Protein AF-A0A2G1NWL9-F1 (afdb_monomer_lite)

Secondary structure (DSSP, 8-state):
-----EEEEEEPPEEEEEEETTEEEEEEE-S-HHHHHHHHHHHHHTT-EEEEEETTTSHHHHHHTT--SSSEEEETTEEE-S-HHHHHHHHHHHH-

Sequence (96 aa):
MEQKPIVMLVKKMSYERVMCACGTAVFPLDPTPELTETIEKITDEYDAILRVTDANIHTERLRKDGINEPPVIIIDDEVYPVDPDTIIAALEEKTR

Structure (mmCIF, N/CA/C/O backbone):
data_AF-A0A2G1NWL9-F1
#
_entry.id   AF-A0A2G1NWL9-F1
#
loop_
_atom_site.group_PDB
_atom_site.id
_atom_site.type_symbol
_atom_site.label_atom_id
_atom_site.label_alt_id
_atom_site.label_comp_id
_atom_site.label_asym_id
_atom_site.label_entity_id
_atom_site.label_seq_id
_atom_site.pdbx_PDB_ins_code
_atom_site.Cartn_x
_atom_site.Cartn_y
_atom_site.Cartn_z
_atom_site.occupancy
_atom_site.B_iso_or_equiv
_atom_site.auth_seq_id
_atom_site.auth_comp_id
_atom_site.auth_asym_id
_atom_site.auth_atom_id
_atom_site.pdbx_PDB_model_num
ATOM 1 N N . MET A 1 1 ? -6.915 -15.574 18.883 1.00 47.38 1 MET A N 1
ATOM 2 C CA . MET A 1 1 ? -5.991 -15.081 17.847 1.00 47.38 1 MET A CA 1
ATOM 3 C C . MET A 1 1 ? -6.517 -13.718 17.469 1.00 47.38 1 MET A C 1
ATOM 5 O O . MET A 1 1 ? -7.589 -13.668 16.882 1.00 47.38 1 MET A O 1
ATOM 9 N N . GLU A 1 2 ? -5.865 -12.652 17.922 1.00 57.06 2 GLU A N 1
ATOM 10 C CA . GLU A 1 2 ? -6.196 -11.293 17.484 1.00 57.06 2 GLU A CA 1
ATOM 11 C C . GLU A 1 2 ? -5.966 -11.237 15.968 1.00 57.06 2 GLU A C 1
ATOM 13 O O . GLU A 1 2 ? -4.884 -11.583 15.487 1.00 57.06 2 GLU A O 1
ATOM 18 N N . GLN A 1 3 ? -7.021 -10.960 15.199 1.00 72.31 3 GLN A N 1
ATOM 19 C CA . GLN A 1 3 ? -6.888 -10.755 13.760 1.00 72.31 3 GLN A CA 1
ATOM 20 C C . GLN A 1 3 ? -6.299 -9.366 13.564 1.00 72.31 3 GLN A C 1
ATOM 22 O O . GLN A 1 3 ? -6.956 -8.374 13.856 1.00 72.31 3 GLN A O 1
ATOM 27 N N . LYS A 1 4 ? -5.046 -9.312 13.109 1.00 85.06 4 LYS A N 1
ATOM 28 C CA . LYS A 1 4 ? -4.416 -8.055 12.708 1.00 85.06 4 LYS A CA 1
ATOM 29 C C . LYS A 1 4 ? -5.110 -7.529 11.449 1.00 85.06 4 LYS A C 1
ATOM 31 O O . LYS A 1 4 ? -5.298 -8.329 10.522 1.00 85.06 4 LYS A O 1
ATOM 36 N N . PRO A 1 5 ? -5.459 -6.236 11.381 1.00 89.81 5 PRO A N 1
ATOM 37 C CA . PRO A 1 5 ? -6.055 -5.662 10.183 1.00 89.81 5 PRO A CA 1
ATOM 38 C C . PRO A 1 5 ? -5.074 -5.752 9.007 1.00 89.81 5 PRO A C 1
ATOM 40 O O . PRO A 1 5 ? -3.855 -5.645 9.176 1.00 89.81 5 PRO A O 1
ATOM 43 N N . ILE A 1 6 ? -5.598 -5.984 7.804 1.00 92.44 6 ILE A N 1
ATOM 44 C CA . ILE A 1 6 ? -4.801 -6.034 6.573 1.00 92.44 6 ILE A CA 1
ATOM 45 C C . ILE A 1 6 ? -5.047 -4.746 5.796 1.00 92.4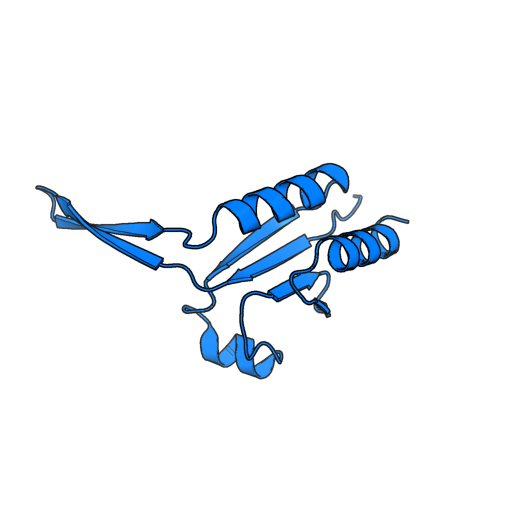4 6 ILE A C 1
ATOM 47 O O . ILE A 1 6 ? -6.174 -4.470 5.395 1.00 92.44 6 ILE A O 1
ATOM 51 N N . VAL A 1 7 ? -3.977 -4.002 5.531 1.00 94.19 7 VAL A N 1
ATOM 52 C CA . VAL A 1 7 ? -4.003 -2.784 4.721 1.00 94.19 7 VAL A CA 1
ATOM 53 C C . VAL A 1 7 ? -3.372 -3.092 3.373 1.00 94.19 7 VAL A C 1
ATOM 55 O O . VAL A 1 7 ? -2.195 -3.441 3.285 1.00 94.19 7 VAL A O 1
ATOM 58 N N . MET A 1 8 ? -4.146 -2.981 2.299 1.00 94.50 8 MET A N 1
ATOM 59 C CA . MET A 1 8 ? -3.664 -3.205 0.942 1.00 94.50 8 MET A CA 1
ATOM 60 C C . MET A 1 8 ? -3.466 -1.879 0.209 1.00 94.50 8 MET A C 1
ATOM 62 O O . MET A 1 8 ? -4.431 -1.210 -0.141 1.00 94.50 8 MET A O 1
ATOM 66 N N . LEU A 1 9 ? -2.216 -1.533 -0.087 1.00 94.62 9 LEU A N 1
ATOM 67 C CA . LEU A 1 9 ? -1.863 -0.430 -0.973 1.00 94.62 9 LEU A CA 1
ATOM 68 C C . LEU A 1 9 ? -1.883 -0.915 -2.423 1.00 94.62 9 LEU A C 1
ATOM 70 O O . LEU A 1 9 ? -0.993 -1.642 -2.872 1.00 94.62 9 LEU A O 1
ATOM 74 N N . VAL A 1 10 ? -2.900 -0.496 -3.168 1.00 93.19 10 VAL A N 1
ATOM 75 C CA . VAL A 1 10 ? -3.022 -0.773 -4.599 1.00 93.19 10 VAL A CA 1
ATOM 76 C C . VAL A 1 10 ? -2.459 0.410 -5.364 1.00 93.19 10 VAL A C 1
ATOM 78 O O . VAL A 1 10 ? -3.000 1.510 -5.302 1.00 93.19 10 VAL A O 1
ATOM 81 N N . LYS A 1 11 ? -1.388 0.199 -6.125 1.00 93.31 11 LYS A N 1
ATOM 82 C CA . LYS A 1 11 ? -0.757 1.257 -6.924 1.00 93.31 11 LYS A CA 1
ATOM 83 C C . LYS A 1 11 ? -0.105 0.696 -8.174 1.00 93.31 11 LYS A C 1
ATOM 85 O O . LYS A 1 11 ? 0.123 -0.502 -8.276 1.00 93.31 11 LYS A O 1
ATOM 90 N N . LYS A 1 12 ? 0.201 1.558 -9.140 1.00 91.69 12 LYS A N 1
ATOM 91 C CA . LYS A 1 12 ? 0.921 1.138 -10.347 1.00 91.69 12 LYS A CA 1
ATOM 92 C C . LYS A 1 12 ? 2.389 0.925 -10.005 1.00 91.69 12 LYS A C 1
ATOM 94 O O . LYS A 1 12 ? 3.041 1.862 -9.557 1.00 91.69 12 LYS A O 1
ATOM 99 N N . MET A 1 13 ? 2.895 -0.279 -10.245 1.00 91.19 13 MET A N 1
ATOM 100 C CA . MET A 1 13 ? 4.326 -0.570 -10.180 1.00 91.19 13 MET A CA 1
ATOM 101 C C . MET A 1 13 ? 4.968 -0.373 -11.555 1.00 91.19 13 MET A C 1
ATOM 103 O O . MET A 1 13 ? 4.313 -0.488 -12.594 1.00 91.19 13 MET A O 1
ATOM 107 N N . SER A 1 14 ? 6.261 -0.076 -11.555 1.00 89.81 14 SER A N 1
ATOM 108 C CA . SER A 1 14 ? 7.100 -0.061 -12.752 1.00 89.81 14 SER A CA 1
ATOM 109 C C . SER A 1 14 ? 7.968 -1.315 -12.781 1.00 89.81 14 SER A C 1
ATOM 111 O O . SER A 1 14 ? 8.118 -2.001 -11.773 1.00 89.81 14 SER A O 1
ATOM 113 N N . TYR A 1 15 ? 8.550 -1.632 -13.936 1.00 90.06 15 TYR A N 1
ATOM 114 C CA . TYR A 1 15 ? 9.430 -2.789 -14.072 1.00 90.06 15 TYR A CA 1
ATOM 115 C C . TYR A 1 15 ? 10.645 -2.439 -14.916 1.00 90.06 15 TYR A C 1
ATOM 117 O O . TYR A 1 15 ? 10.510 -1.964 -16.044 1.00 90.06 15 TYR A O 1
ATOM 125 N N . GLU A 1 16 ? 11.828 -2.718 -14.386 1.00 91.06 16 GLU A N 1
ATOM 126 C CA . GLU A 1 16 ? 13.082 -2.582 -15.113 1.00 91.06 16 GLU A CA 1
ATOM 127 C C . GLU A 1 16 ? 13.519 -3.932 -15.670 1.00 91.06 16 GLU A C 1
ATOM 129 O O . GLU A 1 16 ? 13.429 -4.966 -15.006 1.00 91.06 16 GLU A O 1
ATOM 134 N N . ARG A 1 17 ? 13.997 -3.923 -16.916 1.00 91.75 17 ARG A N 1
ATOM 135 C CA . ARG A 1 17 ? 14.568 -5.102 -17.564 1.00 91.75 17 ARG A CA 1
ATOM 136 C C . ARG A 1 17 ? 16.074 -4.948 -17.638 1.00 91.75 17 ARG A C 1
ATOM 138 O O . ARG A 1 17 ? 16.567 -4.082 -18.355 1.00 91.75 17 ARG A O 1
ATOM 145 N N . VAL A 1 18 ? 16.790 -5.831 -16.956 1.00 91.25 18 VAL A N 1
ATOM 146 C CA . VAL A 1 18 ? 18.253 -5.858 -16.962 1.00 91.25 18 VAL A CA 1
ATOM 147 C C . VAL A 1 18 ? 18.714 -7.041 -17.806 1.00 91.25 18 VAL A C 1
ATOM 149 O O . VAL A 1 18 ? 18.291 -8.178 -17.590 1.00 91.25 18 VAL A O 1
ATOM 152 N N . MET A 1 19 ? 19.569 -6.775 -18.797 1.00 90.75 19 MET A N 1
ATOM 153 C CA . MET A 1 19 ? 20.235 -7.830 -19.562 1.00 90.75 19 MET A CA 1
ATOM 154 C C . MET A 1 19 ? 21.478 -8.305 -18.812 1.00 90.75 19 MET A C 1
ATOM 156 O O . MET A 1 19 ? 22.418 -7.545 -18.594 1.00 90.75 19 MET A O 1
ATOM 160 N N . CYS A 1 20 ? 21.476 -9.580 -18.447 1.00 86.50 20 CYS A N 1
ATOM 161 C CA . CYS A 1 20 ? 22.552 -10.271 -17.755 1.00 86.50 20 CYS A CA 1
ATOM 162 C C . CYS A 1 20 ? 23.186 -11.306 -18.695 1.00 86.50 20 CYS A C 1
ATOM 164 O O . CYS A 1 20 ? 22.574 -11.742 -19.670 1.00 86.50 20 CYS A O 1
ATOM 166 N N . ALA A 1 21 ? 24.382 -11.796 -18.358 1.00 88.25 21 ALA A N 1
ATOM 167 C CA . ALA A 1 21 ? 25.038 -12.860 -19.128 1.00 88.25 21 ALA A CA 1
ATOM 168 C C . ALA A 1 21 ? 24.196 -14.153 -19.244 1.00 88.25 21 ALA A C 1
ATOM 170 O O . ALA A 1 21 ? 24.381 -14.924 -20.180 1.00 88.25 21 ALA A O 1
ATOM 171 N N . CYS A 1 22 ? 23.264 -14.387 -18.312 1.00 89.00 22 CYS A N 1
ATOM 172 C CA . CYS A 1 22 ? 22.366 -15.544 -18.286 1.00 89.00 22 CYS A CA 1
ATOM 173 C C . CYS A 1 22 ? 20.974 -15.303 -18.907 1.00 89.00 22 CYS A C 1
ATOM 175 O O . CYS A 1 22 ? 20.165 -16.229 -18.916 1.00 89.00 22 CYS A O 1
ATOM 177 N N . GLY A 1 23 ? 20.669 -14.099 -19.411 1.00 91.31 23 GLY A N 1
ATOM 178 C CA . GLY A 1 23 ? 19.357 -13.759 -19.979 1.00 91.31 23 GLY A CA 1
ATOM 179 C C . GLY A 1 23 ? 18.817 -12.405 -19.508 1.00 91.31 23 GLY A C 1
ATOM 180 O O . GLY A 1 23 ? 19.578 -11.519 -19.133 1.00 91.31 23 GLY A O 1
ATOM 181 N N . THR A 1 24 ? 17.494 -12.224 -19.534 1.00 91.75 24 THR A N 1
ATOM 182 C CA . THR A 1 24 ? 16.832 -10.987 -19.083 1.00 91.75 24 THR A CA 1
ATOM 183 C C . THR A 1 24 ? 16.199 -11.186 -17.711 1.00 91.75 24 THR A C 1
ATOM 185 O O . THR A 1 24 ? 15.335 -12.044 -17.549 1.00 91.75 24 THR A O 1
ATOM 188 N N . ALA A 1 25 ? 16.594 -10.363 -16.742 1.00 90.31 25 ALA A N 1
ATOM 189 C CA . ALA A 1 25 ? 15.929 -10.257 -15.449 1.00 90.31 25 ALA A CA 1
ATOM 190 C C . ALA A 1 25 ? 14.909 -9.107 -15.473 1.00 90.31 25 ALA A C 1
ATOM 192 O O . ALA A 1 25 ? 15.151 -8.077 -16.105 1.00 90.31 25 ALA A O 1
ATOM 193 N N . VAL A 1 26 ? 13.771 -9.287 -14.796 1.00 88.31 26 VAL A N 1
ATOM 194 C CA . VAL A 1 26 ? 12.738 -8.254 -14.632 1.00 88.31 26 VAL A CA 1
ATOM 195 C C . VAL A 1 26 ? 12.628 -7.921 -13.151 1.00 88.31 26 VAL A C 1
ATOM 197 O O . VAL A 1 26 ? 12.291 -8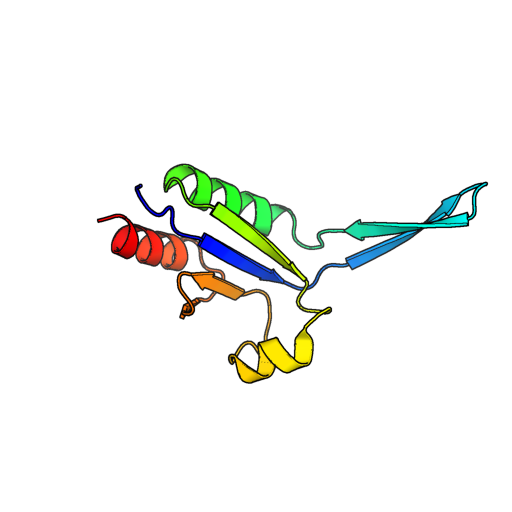.795 -12.355 1.00 88.31 26 VAL A O 1
ATOM 200 N N . PHE A 1 27 ? 12.905 -6.672 -12.791 1.00 87.81 27 PHE A N 1
ATOM 201 C CA . PHE A 1 27 ? 12.852 -6.188 -11.416 1.00 87.81 27 PHE A CA 1
ATOM 202 C C . PHE A 1 27 ? 11.656 -5.253 -11.230 1.00 87.81 27 PHE A C 1
ATOM 204 O O . PHE A 1 27 ? 11.490 -4.332 -12.033 1.00 87.81 27 PHE A O 1
ATOM 211 N N . PRO A 1 28 ? 10.814 -5.466 -10.205 1.00 87.25 28 PRO A N 1
ATOM 212 C CA . PRO A 1 28 ? 9.794 -4.494 -9.844 1.00 87.25 28 PRO A CA 1
ATOM 213 C C . PRO A 1 28 ? 10.458 -3.231 -9.288 1.00 87.25 28 PRO A C 1
ATOM 215 O O . PRO A 1 28 ? 11.374 -3.305 -8.473 1.00 87.25 28 PRO A O 1
ATOM 218 N N . LEU A 1 29 ? 9.964 -2.078 -9.720 1.00 89.69 29 LEU A N 1
ATOM 219 C CA . LEU A 1 29 ? 10.338 -0.761 -9.232 1.00 89.69 29 LEU A CA 1
ATOM 220 C C . LEU A 1 29 ? 9.105 -0.080 -8.658 1.00 89.69 29 LEU A C 1
ATOM 222 O O . LEU A 1 29 ? 8.051 -0.025 -9.294 1.00 89.69 29 LEU A O 1
ATOM 226 N N . ASP A 1 30 ? 9.261 0.470 -7.464 1.00 90.94 30 ASP A N 1
ATOM 227 C CA . ASP A 1 30 ? 8.250 1.306 -6.843 1.00 90.94 30 ASP A CA 1
ATOM 228 C C . ASP A 1 30 ? 8.402 2.755 -7.337 1.00 90.94 30 ASP A C 1
ATOM 230 O O . ASP A 1 30 ? 9.404 3.394 -7.015 1.00 90.94 30 ASP A O 1
ATOM 234 N N . PRO A 1 31 ? 7.450 3.302 -8.117 1.00 88.56 31 PRO A N 1
ATOM 235 C CA . PRO A 1 31 ? 7.542 4.683 -8.587 1.00 88.56 31 PRO A CA 1
ATOM 236 C C . PRO A 1 31 ? 7.260 5.722 -7.492 1.00 88.56 31 PRO A C 1
ATOM 238 O O . PRO A 1 31 ? 7.514 6.904 -7.698 1.00 88.56 31 PRO A O 1
ATOM 241 N N . THR A 1 32 ? 6.712 5.304 -6.351 1.00 92.19 32 THR A N 1
ATOM 242 C CA . THR A 1 32 ? 6.299 6.172 -5.239 1.00 92.19 32 THR A CA 1
ATOM 243 C C . THR A 1 32 ? 6.753 5.550 -3.910 1.00 92.19 32 THR A C 1
ATOM 245 O O . THR A 1 32 ? 5.908 5.112 -3.125 1.00 92.19 32 THR A O 1
ATOM 248 N N . PRO A 1 33 ? 8.073 5.453 -3.660 1.00 93.06 33 PRO A N 1
ATOM 249 C CA . PRO A 1 33 ? 8.603 4.810 -2.458 1.00 93.06 33 PRO A CA 1
ATOM 250 C C . PRO A 1 33 ? 8.220 5.568 -1.183 1.00 93.06 33 PRO A C 1
ATOM 252 O O . PRO A 1 33 ? 7.793 4.942 -0.220 1.00 93.06 33 PRO A O 1
ATOM 255 N N . GLU A 1 34 ? 8.241 6.907 -1.211 1.00 94.19 34 GLU A N 1
ATOM 256 C CA . GLU A 1 34 ? 7.847 7.747 -0.065 1.00 94.19 34 GLU A CA 1
ATOM 257 C C . GLU A 1 34 ? 6.411 7.466 0.397 1.00 94.19 34 GLU A C 1
ATOM 259 O O . GLU A 1 34 ? 6.103 7.508 1.591 1.00 94.19 34 GLU A O 1
ATOM 264 N N . LEU A 1 35 ? 5.528 7.130 -0.551 1.00 93.00 35 LEU A N 1
ATOM 265 C CA . LEU A 1 35 ? 4.162 6.751 -0.233 1.00 93.00 35 LEU A CA 1
ATOM 266 C C . LEU A 1 35 ? 4.131 5.416 0.517 1.00 93.00 35 LEU A C 1
ATOM 268 O O . LEU A 1 35 ? 3.478 5.324 1.550 1.00 93.00 35 LEU A O 1
ATOM 272 N N . THR A 1 36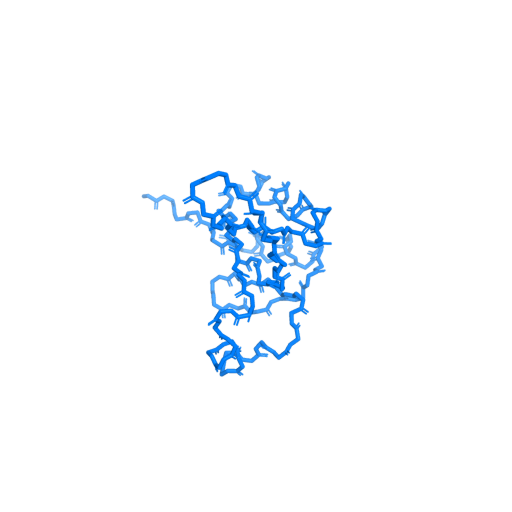 ? 4.843 4.396 0.029 1.00 94.25 36 THR A N 1
ATOM 273 C CA . THR A 1 36 ? 4.931 3.095 0.716 1.00 94.25 36 THR A CA 1
ATOM 274 C C . THR A 1 36 ? 5.459 3.256 2.123 1.00 94.25 36 THR A C 1
ATOM 276 O O . THR A 1 36 ? 4.839 2.746 3.043 1.00 94.25 36 THR A O 1
ATOM 279 N N . GLU A 1 37 ? 6.549 4.005 2.288 1.00 95.62 37 GLU A N 1
ATOM 280 C CA . GLU A 1 37 ? 7.171 4.237 3.592 1.00 95.62 37 GLU A CA 1
ATOM 281 C C . GLU A 1 37 ? 6.220 4.946 4.559 1.00 95.62 37 GLU A C 1
ATOM 283 O O . GLU A 1 37 ? 6.216 4.666 5.756 1.00 95.62 37 GLU A O 1
ATOM 288 N N . THR A 1 38 ? 5.404 5.875 4.054 1.00 95.31 38 THR A N 1
ATOM 289 C CA . THR A 1 38 ? 4.391 6.557 4.869 1.00 95.31 38 THR A CA 1
ATOM 290 C C . THR A 1 38 ? 3.335 5.574 5.357 1.00 95.31 38 THR A C 1
ATOM 292 O O . THR A 1 38 ? 3.024 5.553 6.545 1.00 95.31 38 THR A O 1
ATOM 295 N N . ILE A 1 39 ? 2.811 4.735 4.461 1.00 94.81 39 ILE A N 1
ATOM 296 C CA . ILE A 1 39 ? 1.792 3.749 4.829 1.00 94.81 39 ILE A CA 1
ATOM 297 C C . ILE A 1 39 ? 2.377 2.663 5.734 1.00 94.81 39 ILE A C 1
ATOM 299 O O . ILE A 1 39 ? 1.712 2.261 6.679 1.00 94.81 39 ILE A O 1
ATOM 303 N N . GLU A 1 40 ? 3.617 2.237 5.498 1.00 95.50 40 GLU A N 1
ATOM 304 C CA . GLU A 1 40 ? 4.330 1.252 6.318 1.00 95.50 40 GLU A CA 1
ATOM 305 C C . GLU A 1 40 ? 4.446 1.717 7.772 1.00 95.50 40 GLU A C 1
ATOM 307 O O . GLU A 1 40 ? 4.064 0.982 8.680 1.00 95.50 40 GLU A O 1
ATOM 312 N N . LYS A 1 41 ? 4.846 2.977 7.995 1.00 96.12 41 LYS A N 1
ATOM 313 C CA . LYS A 1 41 ? 4.899 3.573 9.341 1.00 96.12 41 LYS A CA 1
ATOM 314 C C . LYS A 1 41 ? 3.543 3.561 10.040 1.00 96.12 41 LYS A C 1
ATOM 316 O O . LYS A 1 41 ? 3.477 3.214 11.214 1.00 96.12 41 LYS A O 1
ATOM 321 N N . ILE A 1 42 ? 2.478 3.923 9.321 1.00 94.56 42 ILE A N 1
ATOM 322 C CA . ILE A 1 42 ? 1.114 3.894 9.865 1.00 94.56 42 ILE A CA 1
ATOM 323 C C . ILE A 1 42 ? 0.736 2.453 10.214 1.00 94.56 42 ILE A C 1
ATOM 325 O O . ILE A 1 42 ? 0.260 2.185 11.308 1.00 94.56 42 ILE A O 1
ATOM 329 N N . THR A 1 43 ? 0.970 1.493 9.319 1.00 93.44 43 THR A N 1
ATOM 330 C CA . THR A 1 43 ? 0.611 0.098 9.592 1.00 93.44 43 THR A CA 1
ATOM 331 C C . THR A 1 43 ? 1.392 -0.495 10.758 1.00 93.44 43 THR A C 1
ATOM 333 O O . THR A 1 43 ? 0.803 -1.221 11.552 1.00 93.44 43 THR A O 1
ATOM 336 N N . ASP A 1 44 ? 2.670 -0.147 10.914 1.00 93.62 44 ASP A N 1
ATOM 337 C CA . ASP A 1 44 ? 3.494 -0.596 12.039 1.00 93.62 44 ASP A CA 1
ATOM 338 C C . ASP A 1 44 ? 2.984 -0.047 13.380 1.00 93.62 44 ASP A C 1
ATOM 340 O O . ASP A 1 44 ? 2.961 -0.772 14.375 1.00 93.62 44 ASP A O 1
ATOM 344 N N . GLU A 1 45 ? 2.538 1.214 13.415 1.00 94.06 45 GLU A N 1
ATOM 345 C CA . GLU A 1 45 ? 1.988 1.850 14.620 1.00 94.06 45 GLU A CA 1
ATOM 346 C C . GLU A 1 45 ? 0.704 1.163 15.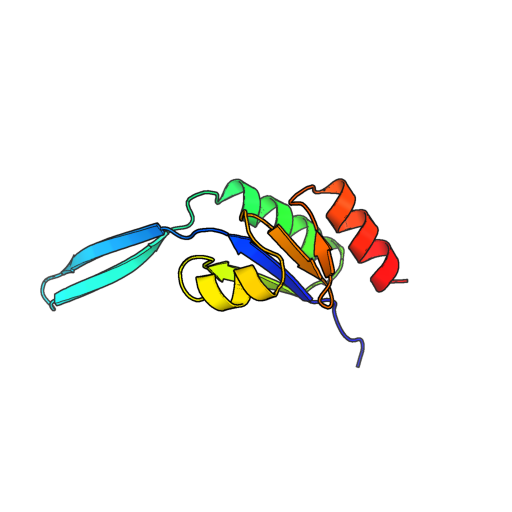114 1.00 94.06 45 GLU A C 1
ATOM 348 O O . GLU A 1 45 ? 0.496 1.027 16.320 1.00 94.06 45 GLU A O 1
ATOM 353 N N . TYR A 1 46 ? -0.121 0.670 14.187 1.00 90.69 46 TYR A N 1
ATOM 354 C CA . TYR A 1 46 ? -1.406 0.023 14.474 1.00 90.69 46 TYR A CA 1
ATOM 355 C C . TYR A 1 46 ? -1.340 -1.518 14.468 1.00 90.69 46 TYR A C 1
ATOM 357 O O . TYR A 1 46 ? -2.380 -2.176 14.459 1.00 90.69 46 TYR A O 1
ATOM 365 N N . ASP A 1 47 ? -0.135 -2.106 14.459 1.00 91.12 47 ASP A N 1
ATOM 366 C CA . ASP A 1 47 ? 0.102 -3.558 14.350 1.00 91.12 47 ASP A CA 1
ATOM 367 C C . ASP A 1 47 ? -0.660 -4.219 13.176 1.00 91.12 47 ASP A C 1
ATOM 369 O O . ASP A 1 47 ? -1.150 -5.350 13.255 1.00 91.12 47 ASP A O 1
ATOM 373 N N . ALA A 1 48 ? -0.774 -3.491 12.065 1.00 91.75 48 ALA A N 1
ATOM 374 C CA . ALA A 1 48 ? -1.460 -3.896 10.848 1.00 91.75 48 ALA A CA 1
ATOM 375 C C . ALA A 1 48 ? -0.492 -4.527 9.834 1.00 91.75 48 ALA A C 1
ATOM 377 O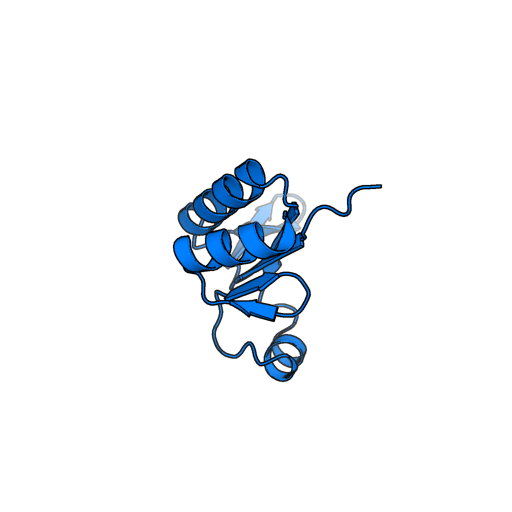 O . ALA A 1 48 ? 0.702 -4.243 9.798 1.00 91.75 48 ALA A O 1
ATOM 378 N N . ILE A 1 49 ? -1.012 -5.381 8.953 1.00 92.88 49 ILE A N 1
ATOM 379 C CA . ILE A 1 49 ? -0.219 -6.014 7.892 1.00 92.88 49 ILE A CA 1
ATOM 380 C C . ILE A 1 49 ? -0.346 -5.192 6.608 1.00 92.88 49 ILE A C 1
ATOM 382 O O . ILE A 1 49 ? -1.404 -5.208 5.976 1.00 92.88 49 ILE A O 1
ATOM 386 N N . LEU A 1 50 ? 0.744 -4.559 6.167 1.00 94.19 50 LEU A N 1
ATOM 387 C CA . LEU A 1 50 ? 0.808 -3.913 4.856 1.00 94.19 50 LEU A CA 1
ATOM 388 C C . LEU A 1 50 ? 0.995 -4.938 3.727 1.00 94.19 50 LEU A C 1
ATOM 390 O O . LEU A 1 50 ? 1.879 -5.796 3.758 1.00 94.19 50 LEU A O 1
ATOM 394 N N . ARG A 1 51 ? 0.184 -4.819 2.674 1.00 93.62 51 ARG A N 1
ATOM 395 C CA . ARG A 1 51 ? 0.355 -5.522 1.396 1.00 93.62 51 ARG A CA 1
ATOM 396 C C . ARG A 1 51 ? 0.372 -4.527 0.250 1.00 93.62 51 ARG A C 1
ATOM 398 O O . ARG A 1 51 ? -0.567 -3.760 0.091 1.00 93.62 51 ARG A O 1
ATOM 405 N N . VAL A 1 52 ? 1.385 -4.590 -0.606 1.00 91.94 52 VAL A N 1
ATOM 406 C CA . VAL A 1 52 ? 1.442 -3.770 -1.824 1.00 91.94 52 VAL A CA 1
ATOM 407 C C . VAL A 1 52 ? 1.043 -4.622 -3.023 1.00 91.94 52 VAL A C 1
ATOM 409 O O . VAL A 1 52 ? 1.612 -5.689 -3.245 1.00 91.94 52 VAL A O 1
ATOM 412 N N . THR A 1 53 ? 0.063 -4.158 -3.797 1.00 89.94 53 THR A N 1
ATOM 413 C CA . THR A 1 53 ? -0.428 -4.845 -5.000 1.00 89.94 53 THR A CA 1
ATOM 414 C C . THR A 1 53 ? -0.260 -3.959 -6.225 1.00 89.94 53 THR A C 1
ATOM 416 O O . THR A 1 53 ? -0.670 -2.796 -6.219 1.00 89.94 53 THR A O 1
ATOM 419 N N . ASP A 1 54 ? 0.303 -4.527 -7.297 1.00 89.88 54 ASP A N 1
ATOM 420 C CA . ASP A 1 54 ? 0.405 -3.830 -8.575 1.00 89.88 54 ASP A CA 1
ATOM 421 C C . ASP A 1 54 ? -0.956 -3.755 -9.276 1.00 89.88 54 ASP A C 1
ATOM 423 O O . ASP A 1 54 ? -1.547 -4.765 -9.675 1.00 89.88 54 ASP A O 1
ATOM 427 N N . ALA A 1 55 ? -1.415 -2.529 -9.493 1.00 88.94 55 ALA A N 1
ATOM 428 C CA . ALA A 1 55 ? -2.641 -2.235 -10.207 1.00 88.94 55 ALA A CA 1
ATOM 429 C C . ALA A 1 55 ? -2.618 -2.686 -11.679 1.00 88.94 55 ALA A C 1
ATOM 431 O O . ALA A 1 55 ? -3.685 -2.850 -12.273 1.00 88.94 55 ALA A O 1
ATOM 432 N N . ASN A 1 56 ? -1.443 -2.911 -12.282 1.00 84.81 56 ASN A N 1
ATOM 433 C CA . ASN A 1 56 ? -1.355 -3.338 -13.682 1.00 84.81 56 ASN A CA 1
ATOM 434 C C . ASN A 1 56 ? -1.712 -4.820 -13.894 1.00 84.81 56 ASN A C 1
ATOM 436 O O . ASN A 1 56 ? -2.147 -5.184 -14.986 1.00 84.81 56 ASN A O 1
ATOM 440 N N . ILE A 1 57 ? -1.566 -5.678 -12.876 1.00 80.25 57 ILE A N 1
ATOM 441 C CA . ILE A 1 57 ? -1.723 -7.139 -13.020 1.00 80.25 57 ILE A CA 1
ATOM 442 C C . ILE A 1 57 ? -3.205 -7.559 -13.025 1.00 80.25 57 ILE A C 1
ATOM 444 O O . ILE A 1 57 ? -3.581 -8.515 -13.703 1.00 80.25 57 ILE A O 1
ATOM 448 N N . HIS A 1 58 ? -4.071 -6.831 -12.311 1.00 76.81 58 HIS A N 1
ATOM 449 C CA . HIS A 1 58 ? -5.477 -7.206 -12.093 1.00 76.81 58 HIS A CA 1
ATOM 450 C C . HIS A 1 58 ? -6.480 -6.099 -12.457 1.00 76.81 58 HIS A C 1
ATOM 452 O O . HIS A 1 58 ? -7.529 -5.968 -11.826 1.00 76.81 58 HIS A O 1
ATOM 458 N N . THR A 1 59 ? -6.186 -5.320 -13.499 1.00 76.06 59 THR A N 1
ATOM 459 C CA . THR A 1 59 ? -6.986 -4.154 -13.926 1.00 76.06 59 THR A CA 1
ATOM 460 C C . THR A 1 59 ? -8.488 -4.427 -14.083 1.00 76.06 59 THR A C 1
ATOM 462 O O . THR A 1 59 ? -9.298 -3.615 -13.645 1.00 76.06 59 THR A O 1
ATOM 465 N N . GLU A 1 60 ? -8.893 -5.560 -14.666 1.00 79.25 60 GLU A N 1
ATOM 466 C CA . GLU A 1 60 ? -10.318 -5.893 -14.836 1.00 79.25 60 GLU A CA 1
ATOM 467 C C . GLU A 1 60 ? -11.040 -6.158 -13.511 1.00 79.25 60 GLU A C 1
ATOM 469 O O . GLU A 1 60 ? -12.210 -5.807 -13.366 1.00 79.25 60 GLU A O 1
ATOM 474 N N . ARG A 1 61 ? -10.353 -6.785 -12.551 1.00 79.88 61 ARG A N 1
ATOM 475 C CA . ARG A 1 61 ? -10.909 -7.076 -11.227 1.00 79.88 61 ARG A CA 1
ATOM 476 C C . ARG A 1 61 ? -10.997 -5.802 -10.393 1.00 79.88 61 ARG A C 1
ATOM 478 O O . ARG A 1 61 ? -12.071 -5.491 -9.904 1.00 79.88 61 ARG A O 1
ATOM 485 N N . LEU A 1 62 ? -9.923 -5.012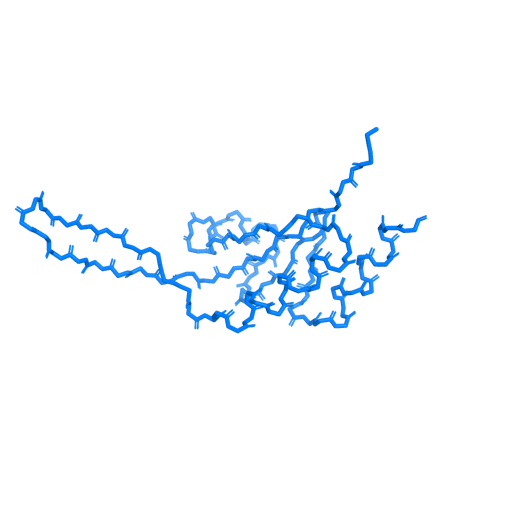 -10.365 1.00 82.00 62 LEU A N 1
ATOM 486 C CA . LEU A 1 62 ? -9.883 -3.729 -9.656 1.00 82.00 62 LEU A CA 1
ATOM 487 C C . LEU A 1 62 ? -11.001 -2.782 -10.114 1.00 82.00 62 LEU A C 1
ATOM 489 O O . LEU A 1 62 ? -11.679 -2.187 -9.285 1.00 82.00 62 LEU A O 1
ATOM 493 N N . ARG A 1 63 ? -11.277 -2.715 -11.422 1.00 80.06 63 ARG A N 1
ATOM 494 C CA . ARG A 1 63 ? -12.406 -1.930 -11.949 1.00 80.06 63 ARG A CA 1
ATOM 495 C C . ARG A 1 63 ? -13.771 -2.425 -11.471 1.00 80.06 63 ARG A C 1
ATOM 497 O O . ARG A 1 63 ? -14.648 -1.606 -11.219 1.00 80.06 63 ARG A O 1
ATOM 504 N N . LYS A 1 64 ? -13.973 -3.745 -11.369 1.00 81.44 64 LYS A N 1
ATOM 505 C CA . LYS A 1 64 ? -15.222 -4.321 -10.831 1.00 81.44 64 LYS A CA 1
ATOM 506 C C . LYS A 1 64 ? -15.401 -3.992 -9.353 1.00 81.44 64 LYS A C 1
ATOM 508 O O . LYS A 1 64 ? -16.528 -3.757 -8.934 1.00 81.44 64 LYS A O 1
ATOM 513 N N . ASP A 1 65 ? -14.294 -3.899 -8.627 1.00 77.06 65 ASP A N 1
ATOM 514 C CA . ASP A 1 65 ? -14.249 -3.531 -7.213 1.00 77.06 65 ASP A CA 1
ATOM 515 C C . ASP A 1 65 ? -14.312 -1.995 -7.008 1.00 77.06 65 ASP A C 1
ATOM 517 O O . ASP A 1 65 ? -14.112 -1.496 -5.907 1.00 77.06 65 ASP A O 1
ATOM 521 N N . GLY A 1 66 ? -14.591 -1.214 -8.065 1.00 78.62 66 GLY A N 1
ATOM 522 C CA . GLY A 1 66 ? -14.735 0.248 -8.004 1.00 78.62 66 GLY A CA 1
ATOM 523 C C . GLY A 1 66 ? -13.417 1.031 -8.022 1.00 78.62 66 GLY A C 1
ATOM 524 O O . GLY A 1 66 ? -13.429 2.262 -8.017 1.00 78.62 66 GLY A O 1
ATOM 525 N N . ILE A 1 67 ? -12.278 0.345 -8.114 1.00 82.75 67 ILE A N 1
ATOM 526 C CA . ILE A 1 67 ? -10.937 0.935 -8.111 1.00 82.75 67 ILE A CA 1
ATOM 527 C C . ILE A 1 67 ? -10.563 1.325 -9.543 1.00 82.75 67 ILE A C 1
ATOM 529 O O . ILE A 1 67 ? -9.924 0.578 -10.290 1.00 82.75 67 ILE A O 1
ATOM 533 N N . ASN A 1 68 ? -11.004 2.516 -9.943 1.00 80.44 68 ASN A N 1
ATOM 534 C CA . ASN A 1 68 ? -10.766 3.045 -11.287 1.00 80.44 68 ASN A CA 1
ATOM 535 C C . ASN A 1 68 ? -9.466 3.854 -11.391 1.00 80.44 68 ASN A C 1
ATOM 537 O O . ASN A 1 68 ? -8.844 3.873 -12.456 1.00 80.44 68 ASN A O 1
ATOM 541 N N . GLU A 1 69 ? -9.032 4.474 -10.291 1.00 84.75 69 GLU A N 1
ATOM 542 C CA . GLU A 1 69 ? -7.885 5.386 -10.257 1.00 84.75 69 GLU A CA 1
ATOM 543 C C . GLU A 1 69 ? -6.955 5.072 -9.073 1.00 84.75 69 GLU A C 1
ATOM 545 O O . GLU A 1 69 ? -7.106 5.639 -7.997 1.00 84.75 69 GLU A O 1
ATOM 550 N N . PRO A 1 70 ? -5.981 4.159 -9.249 1.00 88.19 70 PRO A N 1
ATOM 551 C CA . PRO A 1 70 ? -4.891 3.979 -8.293 1.00 88.19 70 PRO A CA 1
ATOM 552 C C . PRO A 1 70 ? -3.990 5.234 -8.213 1.00 88.19 70 PRO A C 1
ATOM 554 O O . PRO A 1 70 ? -3.792 5.887 -9.243 1.00 88.19 70 PRO A O 1
ATOM 557 N N . PRO A 1 71 ? -3.335 5.503 -7.066 1.00 92.69 71 PRO A N 1
ATOM 558 C CA . PRO A 1 71 ? -3.239 4.607 -5.916 1.00 92.69 71 PRO A CA 1
ATOM 559 C C . PRO A 1 71 ? -4.462 4.684 -4.985 1.00 92.69 71 PRO A C 1
ATOM 561 O O . PRO A 1 71 ? -5.078 5.737 -4.865 1.00 92.69 71 PRO A O 1
ATOM 564 N N . VAL A 1 72 ? -4.799 3.570 -4.327 1.00 93.75 72 VAL A N 1
ATOM 565 C CA . VAL A 1 72 ? -5.858 3.471 -3.301 1.00 93.75 72 VAL A CA 1
ATOM 566 C C . VAL A 1 72 ? -5.430 2.548 -2.162 1.00 93.75 72 VAL A C 1
ATOM 568 O O . VAL A 1 72 ? -4.524 1.725 -2.329 1.00 93.75 72 VAL A O 1
ATOM 571 N N . ILE A 1 73 ? -6.110 2.657 -1.024 1.00 94.06 73 ILE A N 1
ATOM 572 C CA . ILE A 1 73 ? -5.963 1.754 0.118 1.00 94.06 73 ILE A CA 1
ATOM 573 C C . ILE A 1 73 ? -7.211 0.880 0.231 1.00 94.06 73 ILE A C 1
ATOM 575 O O . ILE A 1 73 ? -8.317 1.364 0.018 1.00 94.06 73 ILE A O 1
ATOM 579 N N . ILE A 1 74 ? -7.044 -0.397 0.570 1.00 92.44 74 ILE A N 1
ATOM 580 C CA . ILE A 1 74 ? -8.148 -1.293 0.930 1.00 92.44 74 ILE A CA 1
ATOM 581 C C . ILE A 1 74 ? -7.924 -1.800 2.351 1.00 92.44 74 ILE A C 1
ATOM 583 O O . ILE A 1 74 ? -6.847 -2.323 2.642 1.00 92.44 74 ILE A O 1
ATOM 587 N N . ILE A 1 75 ? -8.932 -1.672 3.209 1.00 91.62 75 ILE A N 1
ATOM 588 C CA . ILE A 1 75 ? -8.946 -2.219 4.573 1.00 91.62 75 ILE A CA 1
ATOM 589 C C . ILE A 1 75 ? -10.273 -2.958 4.732 1.00 91.62 75 ILE A C 1
ATOM 591 O O . ILE A 1 75 ? -11.317 -2.360 4.508 1.00 91.62 75 ILE A O 1
ATOM 595 N N . ASP A 1 76 ? -10.238 -4.254 5.056 1.00 84.62 76 ASP A N 1
ATOM 596 C CA . ASP A 1 76 ? -11.434 -5.102 5.234 1.00 84.62 76 ASP A CA 1
ATOM 597 C C . ASP A 1 76 ? -12.491 -4.967 4.114 1.00 84.62 76 ASP A C 1
ATOM 599 O O . ASP A 1 76 ? -13.681 -4.814 4.373 1.00 84.62 76 ASP A O 1
ATOM 603 N N . ASP A 1 77 ? -12.040 -5.020 2.855 1.00 83.38 77 ASP A N 1
ATOM 604 C CA . ASP A 1 77 ? -12.853 -4.879 1.631 1.00 83.38 77 ASP A CA 1
ATOM 605 C C . ASP A 1 77 ? -13.442 -3.472 1.368 1.00 83.38 77 ASP A C 1
ATOM 607 O O . ASP A 1 77 ? -14.114 -3.264 0.355 1.00 83.38 77 ASP A O 1
ATOM 611 N N . GLU A 1 78 ? -13.136 -2.478 2.206 1.00 88.81 78 GLU A N 1
ATOM 612 C CA . GLU A 1 78 ? -13.504 -1.073 1.996 1.00 88.81 78 GLU A CA 1
ATOM 613 C C . GLU A 1 78 ? -12.363 -0.299 1.320 1.00 88.81 78 GLU A C 1
ATOM 615 O O . GLU A 1 78 ? -11.192 -0.452 1.672 1.00 88.81 78 GLU A O 1
ATOM 620 N N . VAL A 1 79 ? -12.699 0.536 0.329 1.00 90.44 79 VAL A N 1
ATOM 621 C CA . VAL A 1 79 ? -11.728 1.318 -0.453 1.00 90.44 79 VAL A CA 1
ATOM 622 C C . VAL A 1 79 ? -11.630 2.737 0.099 1.00 90.44 79 VAL A C 1
ATOM 624 O O . VAL A 1 79 ? -12.624 3.460 0.155 1.00 90.44 79 VAL A O 1
ATOM 627 N N . TYR A 1 80 ? -10.410 3.157 0.419 1.00 91.38 80 TYR A N 1
ATOM 628 C CA . TYR A 1 80 ? -10.087 4.471 0.959 1.00 91.38 80 TYR A CA 1
ATOM 629 C C . TYR A 1 80 ? -9.153 5.248 0.023 1.00 91.38 80 TYR A C 1
ATOM 631 O O . TYR A 1 80 ? -8.316 4.653 -0.676 1.00 91.38 80 TYR A O 1
ATOM 639 N N . PRO A 1 81 ? -9.255 6.590 0.010 1.00 91.25 81 PRO A N 1
ATOM 640 C CA . PRO A 1 81 ? -8.234 7.426 -0.599 1.00 91.25 81 PRO A CA 1
ATOM 641 C C . PRO A 1 81 ? -6.894 7.232 0.114 1.00 91.25 81 PRO A C 1
ATOM 643 O O . PRO A 1 81 ? -6.826 6.857 1.285 1.00 91.25 81 PRO A O 1
ATOM 646 N N . VAL A 1 82 ? -5.811 7.514 -0.604 1.00 91.75 82 VAL A N 1
ATOM 647 C CA . VAL A 1 82 ? -4.457 7.477 -0.049 1.00 91.75 82 VAL A CA 1
ATOM 648 C C . VAL A 1 82 ? -4.197 8.760 0.730 1.00 91.75 82 VAL A C 1
ATOM 650 O O . VAL A 1 82 ? -3.523 9.674 0.260 1.00 91.75 82 VAL A O 1
ATOM 653 N N . ASP A 1 83 ? -4.795 8.826 1.909 1.00 92.44 83 ASP A N 1
ATOM 654 C CA . ASP A 1 83 ? -4.721 9.950 2.827 1.00 92.44 83 ASP A CA 1
ATOM 655 C C . ASP A 1 83 ? -4.390 9.418 4.233 1.00 92.44 83 ASP A C 1
ATOM 657 O O . ASP A 1 83 ? -5.161 8.610 4.758 1.00 92.44 83 ASP A O 1
ATOM 661 N N . PRO A 1 84 ? -3.249 9.807 4.834 1.00 91.31 84 PRO A N 1
ATOM 662 C CA . PRO A 1 84 ? -2.815 9.302 6.136 1.00 91.31 84 PRO A CA 1
ATOM 663 C C . PRO A 1 84 ? -3.882 9.412 7.226 1.00 91.31 84 PRO A C 1
ATOM 665 O O . PRO A 1 84 ? -4.129 8.431 7.924 1.00 91.31 84 PRO A O 1
ATOM 668 N N . ASP A 1 85 ? -4.550 10.563 7.325 1.00 93.75 85 ASP A N 1
ATOM 669 C CA . ASP A 1 85 ? -5.557 10.821 8.358 1.00 93.75 85 ASP A CA 1
ATOM 670 C C . ASP A 1 85 ? -6.764 9.884 8.201 1.00 93.75 85 ASP A C 1
ATOM 672 O O . ASP A 1 85 ? -7.261 9.321 9.177 1.00 93.75 85 ASP A O 1
ATOM 676 N N . THR A 1 86 ? -7.198 9.648 6.960 1.00 92.81 86 THR A N 1
ATOM 677 C CA . THR A 1 86 ? -8.277 8.702 6.643 1.00 92.81 86 THR A CA 1
ATOM 678 C C . THR A 1 86 ? -7.906 7.259 7.000 1.00 92.81 86 THR A C 1
ATOM 680 O O . THR A 1 86 ? -8.725 6.528 7.557 1.00 92.81 86 THR A O 1
ATOM 683 N N . ILE A 1 87 ? -6.677 6.837 6.692 1.00 92.12 87 ILE A N 1
ATOM 684 C CA . ILE A 1 87 ? -6.190 5.474 6.964 1.00 92.12 87 ILE A CA 1
ATOM 685 C C . ILE A 1 87 ? -6.077 5.241 8.471 1.00 92.12 87 ILE A C 1
ATOM 687 O O . ILE A 1 87 ? -6.507 4.201 8.966 1.00 92.12 87 ILE A O 1
ATOM 691 N N . ILE A 1 88 ? -5.538 6.223 9.194 1.00 93.44 88 ILE A N 1
ATOM 692 C CA . ILE A 1 88 ? -5.444 6.216 10.653 1.00 93.44 88 ILE A CA 1
ATOM 693 C C . ILE A 1 88 ? -6.837 6.089 11.272 1.00 93.44 88 ILE A C 1
ATOM 695 O O . ILE A 1 88 ? -7.069 5.177 12.062 1.00 93.44 88 ILE A O 1
ATOM 699 N N . ALA A 1 89 ? -7.787 6.936 10.864 1.00 93.00 89 ALA A N 1
ATOM 700 C CA . ALA A 1 89 ? -9.153 6.895 11.383 1.00 93.00 89 ALA A CA 1
ATOM 701 C C . ALA A 1 89 ? -9.830 5.534 11.137 1.00 93.00 89 ALA A C 1
ATOM 703 O O . ALA A 1 89 ? -10.515 5.011 12.017 1.00 93.00 89 ALA A O 1
ATOM 704 N N . ALA A 1 90 ? -9.609 4.933 9.963 1.00 92.00 90 ALA A N 1
ATOM 705 C CA . ALA A 1 90 ? -10.116 3.600 9.655 1.00 92.00 90 ALA A CA 1
ATOM 706 C C . ALA A 1 90 ? -9.485 2.525 10.558 1.00 92.00 90 ALA A C 1
ATOM 708 O O . ALA A 1 90 ? -10.197 1.687 11.105 1.00 92.00 90 ALA A O 1
ATOM 709 N N . LEU A 1 91 ? -8.166 2.557 10.767 1.00 91.06 91 LEU A N 1
ATOM 710 C CA . LEU A 1 91 ? -7.473 1.599 11.634 1.00 91.06 91 LEU A CA 1
ATOM 711 C C . LEU A 1 91 ? -7.864 1.749 13.110 1.00 91.06 91 LEU A C 1
ATOM 713 O O . LEU A 1 91 ? -8.021 0.740 13.796 1.00 91.06 91 LEU A O 1
ATOM 717 N N . GLU A 1 92 ? -8.086 2.972 13.594 1.00 90.75 92 GLU A N 1
ATOM 718 C CA . GLU A 1 92 ? -8.586 3.237 14.951 1.00 90.75 92 GLU A CA 1
ATOM 719 C C . GLU A 1 92 ? -9.966 2.621 15.203 1.00 90.75 92 GLU A C 1
ATOM 721 O O . GLU A 1 92 ? -10.237 2.140 16.305 1.00 90.75 92 GLU A O 1
ATOM 726 N N . GLU A 1 93 ? -10.844 2.618 14.198 1.00 87.56 93 GLU A N 1
ATOM 727 C CA . GLU A 1 93 ? -12.163 1.991 14.308 1.00 87.56 93 GLU A CA 1
ATOM 728 C C . GLU A 1 93 ? -12.060 0.462 14.399 1.00 87.56 93 GLU A C 1
ATOM 730 O O . GLU A 1 93 ? -12.800 -0.156 15.163 1.00 87.56 93 GLU A O 1
ATOM 735 N N . LYS A 1 94 ? -11.128 -0.150 13.657 1.00 80.25 94 LYS A N 1
ATOM 736 C CA . LYS A 1 94 ? -10.970 -1.615 13.593 1.00 80.25 94 LYS A CA 1
ATOM 737 C C . LYS A 1 94 ? -10.146 -2.201 14.748 1.00 80.25 94 LYS A C 1
ATOM 739 O O . LYS A 1 94 ? -10.244 -3.396 15.009 1.00 80.25 94 LYS A O 1
ATOM 744 N N . THR A 1 95 ? -9.314 -1.395 15.409 1.00 73.75 95 THR A N 1
ATOM 745 C CA . THR A 1 95 ? -8.432 -1.829 16.516 1.00 73.75 95 THR A CA 1
ATOM 746 C C . THR A 1 95 ? -9.012 -1.583 17.915 1.00 73.75 95 THR A C 1
ATOM 748 O O . THR A 1 95 ? -8.404 -1.997 18.904 1.00 73.75 95 THR A O 1
ATOM 751 N N . ARG A 1 96 ? -10.182 -0.938 18.016 1.00 61.50 96 ARG A N 1
ATOM 752 C CA . ARG A 1 96 ? -10.954 -0.766 19.261 1.00 61.50 96 ARG A CA 1
ATOM 753 C C . ARG A 1 96 ? -11.832 -1.969 19.591 1.00 61.50 96 ARG A C 1
ATOM 755 O O . ARG A 1 96 ? -11.984 -2.227 20.808 1.00 61.50 96 ARG A O 1
#

Foldseek 3Di:
DPDAWEKEFEAAWDWDWDQDPVGIDIDIHDPCVVLVVLVVVLCVVLVHHYHYHHCVPPVVVCVVLVNPDDGWMAIPSDIHRSDSVGVNVVSVVVSD

pLDDT: mean 88.23, std 8.02, range [47.38, 96.12]

Radius of gyration: 15.42 Å; chains: 1; bounding box: 40×26×39 Å